Protein AF-L1JFL4-F1 (afdb_monomer_lite)

Secondary structure (DSSP, 8-state):
--SHHHHHHHHHHHHHHHHHH-HHHHHHHHHHHHHHHHHHHHHHHHTTT----TTTT--HHHHHHHHHHHHHIIIIIHHHHHHHHHHHS--TT--HHHHHHHHHHIIIIIHHHHHHHHHHHHHHHHHHHHHHHHTT-

Foldseek 3Di:
DPDVVVVVVVVVVVLVVCCVVPVLVSQLVVQLVVQLVVLCVVQVVVPPPPPDDPPVSDDVVSSVLSSVLSNCCRRPVVVVVVVVLCVVQPPVPDDPVSVVVSVVCCVVPVPCVSVVVVVVSVVVVVVVVVVVVVVVD

Structure (mmCIF, N/CA/C/O backbone):
data_AF-L1JFL4-F1
#
_entry.id   AF-L1JFL4-F1
#
loop_
_atom_site.group_PDB
_atom_site.id
_atom_site.type_symbol
_atom_site.label_atom_id
_atom_site.label_alt_id
_atom_site.label_comp_id
_atom_site.label_asym_id
_atom_site.label_entity_id
_atom_site.label_seq_id
_atom_site.pdbx_PDB_ins_code
_atom_site.Cartn_x
_atom_site.Cartn_y
_atom_site.Cartn_z
_atom_site.occupancy
_atom_site.B_iso_or_equiv
_atom_site.auth_seq_id
_atom_site.auth_comp_id
_atom_site.auth_asym_id
_atom_site.auth_atom_id
_atom_site.pdbx_PDB_model_num
ATOM 1 N N . MET A 1 1 ? -20.536 26.800 -15.187 1.00 47.38 1 MET A N 1
ATOM 2 C CA . MET A 1 1 ? -19.720 26.298 -14.054 1.00 47.38 1 MET A CA 1
ATOM 3 C C . MET A 1 1 ? -20.660 25.585 -13.082 1.00 47.38 1 MET A C 1
ATOM 5 O O . MET A 1 1 ? -21.515 26.259 -12.534 1.00 47.38 1 MET A O 1
ATOM 9 N N . GLY A 1 2 ? -20.617 24.249 -12.935 1.00 57.06 2 GLY A N 1
ATOM 10 C CA . GLY A 1 2 ? -21.581 23.557 -12.047 1.00 57.06 2 GLY A CA 1
ATOM 11 C C . GLY A 1 2 ? -21.560 22.019 -11.960 1.00 57.06 2 GLY A C 1
ATOM 12 O O . GLY A 1 2 ? -22.248 21.469 -11.106 1.00 57.06 2 GLY A O 1
ATOM 13 N N . SER A 1 3 ? -20.783 21.300 -12.778 1.00 58.62 3 SER A N 1
ATOM 14 C CA . SER A 1 3 ? -20.851 19.821 -12.828 1.00 58.62 3 SER A CA 1
ATOM 15 C C . SER A 1 3 ? -19.824 19.092 -11.945 1.00 58.62 3 SER A C 1
ATOM 17 O O . SER A 1 3 ? -20.073 17.971 -11.508 1.00 58.62 3 SER A O 1
ATOM 19 N N . ALA A 1 4 ? -18.690 19.726 -11.630 1.00 58.22 4 ALA A N 1
ATOM 20 C CA . ALA A 1 4 ? -17.593 19.114 -10.868 1.00 58.22 4 ALA A CA 1
ATOM 21 C C . ALA A 1 4 ? -17.955 18.638 -9.437 1.00 58.22 4 ALA A C 1
ATOM 23 O O . ALA A 1 4 ? -17.561 17.526 -9.080 1.00 58.22 4 ALA A O 1
ATOM 24 N N . PRO A 1 5 ? -18.742 19.381 -8.625 1.00 70.94 5 PRO A N 1
ATOM 25 C CA . PRO A 1 5 ? -19.030 18.952 -7.255 1.00 70.94 5 PRO A CA 1
ATOM 26 C C . PRO A 1 5 ? -19.950 17.723 -7.185 1.00 70.94 5 PRO A C 1
ATOM 28 O O . PRO A 1 5 ? -19.877 16.957 -6.228 1.00 70.94 5 PRO A O 1
ATOM 31 N N . ARG A 1 6 ? -20.793 17.504 -8.207 1.00 77.00 6 ARG A N 1
ATOM 32 C CA . ARG A 1 6 ? -21.738 16.373 -8.262 1.00 77.00 6 ARG A CA 1
ATOM 33 C C . ARG A 1 6 ? -21.076 15.070 -8.706 1.00 77.00 6 ARG A C 1
ATOM 35 O O . ARG A 1 6 ? -21.443 14.003 -8.227 1.00 77.00 6 ARG A O 1
ATOM 42 N N . LEU A 1 7 ? -20.092 15.156 -9.602 1.00 83.62 7 LEU A N 1
ATOM 43 C CA . LEU A 1 7 ? -19.320 13.990 -10.037 1.00 83.62 7 LEU A CA 1
ATOM 44 C C . LEU A 1 7 ? -18.428 13.474 -8.910 1.00 83.62 7 LEU A C 1
ATOM 46 O O . LEU A 1 7 ? -18.401 12.273 -8.657 1.00 83.62 7 LEU A O 1
ATOM 50 N N . PHE A 1 8 ? -17.760 14.380 -8.190 1.00 87.19 8 PHE A N 1
ATOM 51 C CA . PHE A 1 8 ? -16.950 14.006 -7.034 1.00 87.19 8 PHE A CA 1
ATOM 52 C C . PHE A 1 8 ? -17.796 13.350 -5.938 1.00 87.19 8 PHE A C 1
ATOM 54 O O . PHE A 1 8 ? -17.443 12.276 -5.459 1.00 87.19 8 PHE A O 1
ATOM 61 N N . SER A 1 9 ? -18.938 13.946 -5.575 1.00 87.25 9 SER A N 1
ATOM 62 C CA . SER A 1 9 ? -19.799 13.380 -4.531 1.00 87.25 9 SER A CA 1
ATOM 63 C C . SER A 1 9 ? -20.380 12.019 -4.923 1.00 87.25 9 SER A C 1
ATOM 65 O O . SER A 1 9 ? -20.432 11.111 -4.092 1.00 87.25 9 SER A O 1
ATOM 67 N N . SER A 1 10 ? -20.757 11.843 -6.193 1.00 89.69 10 SER A N 1
ATOM 68 C CA . SER A 1 10 ? -21.252 10.569 -6.720 1.00 89.69 10 SER A CA 1
ATOM 69 C C . SER A 1 10 ? -20.163 9.491 -6.740 1.00 89.69 10 SER A C 1
ATOM 71 O O . SER A 1 10 ? -20.382 8.397 -6.219 1.00 89.69 10 SER A O 1
ATOM 73 N N . ALA A 1 11 ? -18.968 9.809 -7.250 1.00 89.94 11 ALA A N 1
ATOM 74 C CA . ALA A 1 11 ? -17.835 8.885 -7.269 1.00 89.94 11 ALA A CA 1
ATOM 75 C C . ALA A 1 11 ? -17.395 8.492 -5.851 1.00 89.94 11 ALA A C 1
ATOM 77 O O . ALA A 1 11 ? -17.155 7.318 -5.575 1.00 89.94 11 ALA A O 1
ATOM 78 N N . TRP A 1 12 ? -17.357 9.456 -4.928 1.00 92.88 12 TRP A N 1
ATOM 79 C CA . TR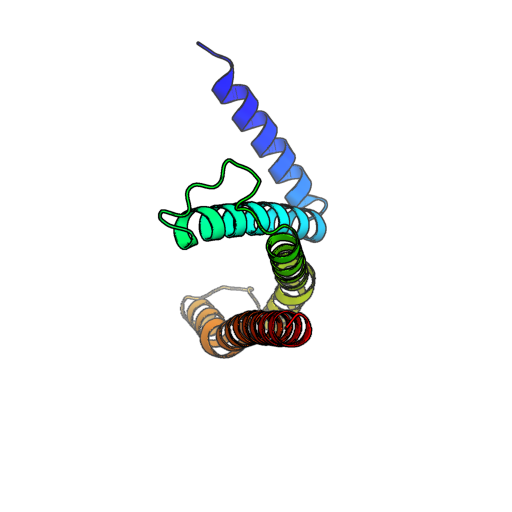P A 1 12 ? -17.037 9.215 -3.524 1.00 92.88 12 TRP A CA 1
ATOM 80 C C . TRP A 1 12 ? -18.061 8.307 -2.839 1.00 92.88 12 TRP A C 1
ATOM 82 O O . TRP A 1 12 ? -17.690 7.401 -2.089 1.00 92.88 12 TRP A O 1
ATOM 92 N N . SER A 1 13 ? -19.351 8.515 -3.114 1.00 92.31 13 SER A N 1
ATOM 93 C CA . SER A 1 13 ? -20.428 7.671 -2.593 1.00 92.31 13 SER A CA 1
ATOM 94 C C . SER A 1 13 ? -20.326 6.238 -3.127 1.00 92.31 13 SER A C 1
ATOM 96 O O . SER A 1 13 ? -20.372 5.288 -2.343 1.00 92.31 13 SER A O 1
ATOM 98 N N . ALA A 1 14 ? -20.093 6.075 -4.434 1.00 90.88 14 ALA A N 1
ATOM 99 C CA . ALA A 1 14 ? -19.899 4.770 -5.060 1.00 90.88 14 ALA A CA 1
ATOM 100 C C . ALA A 1 14 ? -18.667 4.039 -4.499 1.00 90.88 14 ALA A C 1
ATOM 102 O O . ALA A 1 14 ? -18.768 2.873 -4.118 1.00 90.88 14 ALA A O 1
ATOM 103 N N . TYR A 1 15 ? -17.532 4.735 -4.364 1.00 92.94 15 TYR A N 1
ATOM 104 C CA . TYR A 1 15 ? -16.320 4.196 -3.742 1.00 92.94 15 TYR A CA 1
ATOM 105 C C . TYR A 1 15 ? -16.565 3.767 -2.292 1.00 92.94 15 TYR A C 1
ATOM 107 O O . TYR A 1 15 ? -16.230 2.649 -1.910 1.00 92.94 15 TYR A O 1
ATOM 115 N N . SER A 1 16 ? -17.208 4.621 -1.493 1.00 92.44 16 SER A N 1
ATOM 116 C CA . SER A 1 16 ? -17.519 4.326 -0.090 1.00 92.44 16 SER A CA 1
ATOM 117 C C . SER A 1 16 ? -18.447 3.115 0.051 1.00 92.44 16 SER A C 1
ATOM 119 O O . SER A 1 16 ? -18.279 2.307 0.964 1.00 92.44 16 SER A O 1
ATOM 121 N N . SER A 1 17 ? -19.416 2.969 -0.857 1.00 93.88 17 SER A N 1
ATOM 122 C CA . SER A 1 17 ? -20.312 1.810 -0.915 1.00 93.88 17 SER A CA 1
ATOM 123 C C . SER A 1 17 ? -19.562 0.527 -1.296 1.00 93.88 17 SER A C 1
ATOM 125 O O . SER A 1 17 ? -19.718 -0.509 -0.640 1.00 93.88 17 SER A O 1
ATOM 127 N N . ALA A 1 18 ? -18.678 0.597 -2.295 1.00 91.38 18 ALA A N 1
ATOM 128 C CA . ALA A 1 18 ? -17.818 -0.516 -2.689 1.00 91.38 18 ALA A CA 1
ATOM 129 C C . ALA A 1 18 ? -16.894 -0.947 -1.538 1.00 91.38 18 ALA A C 1
ATOM 131 O O . ALA A 1 18 ? -16.831 -2.128 -1.214 1.00 91.38 18 ALA A O 1
ATOM 132 N N . LEU A 1 19 ? -16.273 0.009 -0.842 1.00 91.12 19 LEU A N 1
ATOM 133 C CA . LEU A 1 19 ? -15.376 -0.263 0.281 1.00 91.12 19 LEU A CA 1
ATOM 134 C C . LEU A 1 19 ? -16.093 -0.932 1.464 1.00 91.12 19 LEU A C 1
ATOM 136 O O . LEU A 1 19 ? -15.501 -1.763 2.146 1.00 91.12 19 LEU A O 1
ATOM 140 N N . ARG A 1 20 ? -17.367 -0.602 1.710 1.00 90.62 20 ARG A N 1
ATOM 141 C CA . ARG A 1 20 ? -18.175 -1.245 2.762 1.00 90.62 20 ARG A CA 1
ATOM 142 C C . ARG A 1 20 ? -18.641 -2.646 2.376 1.00 90.62 20 ARG A C 1
ATOM 144 O O . ARG A 1 20 ? -18.653 -3.528 3.226 1.00 90.62 20 ARG A O 1
ATOM 151 N N . SER A 1 21 ? -19.049 -2.838 1.122 1.00 93.12 21 SER A N 1
ATOM 152 C CA . SER A 1 21 ? -19.599 -4.112 0.638 1.00 93.12 21 SER A CA 1
ATOM 153 C C . SER A 1 21 ? -18.517 -5.144 0.309 1.00 93.12 21 SER A C 1
ATOM 155 O O . SER A 1 21 ? -18.682 -6.322 0.610 1.00 93.12 21 SER A O 1
ATOM 157 N N . HIS A 1 22 ? -17.397 -4.708 -0.271 1.00 89.38 22 HIS A N 1
ATOM 158 C CA . HIS A 1 22 ? -16.310 -5.564 -0.750 1.00 89.38 22 HIS A CA 1
ATOM 159 C C . HIS A 1 22 ? -14.935 -4.992 -0.359 1.00 89.38 22 HIS A C 1
ATOM 161 O O . HIS A 1 22 ? -14.107 -4.715 -1.231 1.00 89.38 22 HIS A O 1
ATOM 167 N N . PRO A 1 23 ? -14.643 -4.839 0.946 1.00 85.88 23 PRO A N 1
ATOM 168 C CA . PRO A 1 23 ? -13.450 -4.138 1.424 1.00 85.88 23 PRO A CA 1
ATOM 169 C C . PRO A 1 23 ? -12.145 -4.708 0.862 1.00 85.88 23 PRO A C 1
ATOM 171 O O . PRO A 1 23 ? -11.246 -3.954 0.507 1.00 85.88 23 PRO A O 1
ATOM 174 N N . LEU A 1 24 ? -12.032 -6.034 0.748 1.00 85.81 24 LEU A N 1
ATOM 175 C CA . LEU A 1 24 ? -10.820 -6.678 0.239 1.00 85.81 24 LEU A CA 1
ATOM 176 C C . LEU A 1 24 ? -10.608 -6.382 -1.252 1.00 85.81 24 LEU A C 1
ATOM 178 O O . LEU A 1 24 ? -9.550 -5.892 -1.637 1.00 85.81 24 LEU A O 1
ATOM 182 N N . THR A 1 25 ? -11.629 -6.604 -2.081 1.00 88.25 25 THR A N 1
ATOM 183 C CA . THR A 1 25 ? -11.559 -6.348 -3.525 1.00 88.25 25 THR A CA 1
ATOM 184 C C . THR A 1 25 ? -11.326 -4.870 -3.817 1.00 88.25 25 THR A C 1
ATOM 186 O O . THR A 1 25 ? -10.466 -4.533 -4.628 1.00 88.25 25 THR A O 1
ATOM 189 N N . THR A 1 26 ? -12.038 -3.974 -3.126 1.00 90.81 26 THR A N 1
ATOM 190 C CA . THR A 1 26 ? -11.866 -2.528 -3.297 1.00 90.81 26 THR A CA 1
ATOM 191 C C . THR A 1 26 ? -10.455 -2.087 -2.920 1.00 90.81 26 THR A C 1
ATOM 193 O O . THR A 1 26 ? -9.860 -1.308 -3.664 1.00 90.81 26 THR A O 1
ATOM 196 N N . ASN A 1 27 ? -9.876 -2.615 -1.836 1.00 89.50 27 ASN A N 1
ATOM 197 C CA . ASN A 1 27 ? -8.497 -2.303 -1.454 1.00 89.50 27 ASN A CA 1
ATOM 198 C C . ASN A 1 27 ? -7.471 -2.831 -2.465 1.00 89.50 27 ASN A C 1
ATOM 200 O O . ASN A 1 27 ? -6.558 -2.092 -2.822 1.00 89.50 27 ASN A O 1
ATOM 204 N N . ILE A 1 28 ? -7.641 -4.055 -2.979 1.00 90.56 28 ILE A N 1
ATOM 205 C CA . ILE A 1 28 ? -6.748 -4.628 -4.002 1.00 90.56 28 ILE A CA 1
ATOM 206 C C . ILE A 1 28 ? -6.761 -3.775 -5.271 1.00 90.56 28 ILE A C 1
ATOM 208 O O . ILE A 1 28 ? -5.703 -3.398 -5.772 1.00 90.56 28 ILE A O 1
ATOM 212 N N . VAL A 1 29 ? -7.952 -3.445 -5.779 1.00 91.31 29 VAL A N 1
ATOM 213 C CA . VAL A 1 29 ? -8.101 -2.634 -6.997 1.00 91.31 29 VAL A CA 1
ATOM 214 C C . VAL A 1 29 ? -7.514 -1.241 -6.784 1.00 91.31 29 VAL A C 1
ATOM 216 O O . VAL A 1 29 ? -6.723 -0.775 -7.601 1.00 91.31 29 VAL A O 1
ATOM 219 N N . THR A 1 30 ? -7.841 -0.599 -5.661 1.00 91.75 30 THR A N 1
ATOM 220 C CA . THR A 1 30 ? -7.328 0.737 -5.323 1.00 91.75 30 THR A CA 1
ATOM 221 C C . THR A 1 30 ? -5.806 0.730 -5.223 1.00 91.75 30 THR A C 1
ATOM 223 O O . THR A 1 30 ? -5.144 1.566 -5.835 1.00 91.75 30 THR A O 1
ATOM 226 N N . SER A 1 31 ? -5.238 -0.247 -4.511 1.00 90.69 31 SER A N 1
ATOM 227 C CA . SER A 1 31 ? -3.792 -0.404 -4.393 1.00 90.69 31 SER A CA 1
ATOM 228 C C . SER A 1 31 ? -3.142 -0.647 -5.748 1.00 90.69 31 SER A C 1
ATOM 230 O O . SER A 1 31 ? -2.112 -0.047 -6.020 1.00 90.69 31 SER A O 1
ATOM 232 N N . GLY A 1 32 ? -3.728 -1.485 -6.606 1.00 91.19 32 GLY A N 1
ATOM 233 C CA . GLY A 1 32 ? -3.197 -1.743 -7.941 1.00 91.19 32 GLY A CA 1
ATOM 234 C C . GLY A 1 32 ? -3.147 -0.479 -8.798 1.00 91.19 32 GLY A C 1
ATOM 235 O O . GLY A 1 32 ? -2.108 -0.174 -9.381 1.00 91.19 32 GLY A O 1
ATOM 236 N N . CYS A 1 33 ? -4.228 0.306 -8.804 1.00 93.25 33 CYS A N 1
ATOM 237 C CA . CYS A 1 33 ? -4.279 1.598 -9.492 1.00 93.25 33 CYS A CA 1
ATOM 238 C C . CYS A 1 33 ? -3.213 2.569 -8.970 1.00 93.25 33 CYS A C 1
ATOM 240 O O . CYS A 1 33 ? -2.498 3.180 -9.765 1.00 93.25 33 CYS A O 1
ATOM 242 N N . ILE A 1 34 ? -3.077 2.684 -7.642 1.00 92.81 34 ILE A N 1
ATOM 243 C CA . ILE A 1 34 ? -2.055 3.531 -7.014 1.00 92.81 34 ILE A CA 1
ATOM 244 C C . ILE A 1 34 ? -0.663 3.058 -7.421 1.00 92.81 34 ILE A C 1
ATOM 246 O O . ILE A 1 34 ? 0.140 3.869 -7.861 1.00 92.81 34 ILE A O 1
ATOM 250 N N . THR A 1 35 ? -0.374 1.759 -7.339 1.00 91.75 35 THR A N 1
ATOM 251 C CA . THR A 1 35 ? 0.948 1.227 -7.671 1.00 91.75 35 THR A CA 1
ATOM 252 C C . THR A 1 35 ? 1.314 1.450 -9.136 1.00 91.75 35 THR A C 1
ATOM 254 O O . THR A 1 35 ? 2.443 1.842 -9.417 1.00 91.75 35 THR A O 1
ATOM 257 N N . VAL A 1 36 ? 0.373 1.271 -10.067 1.00 92.12 36 VAL A N 1
ATOM 258 C CA . VAL A 1 36 ? 0.595 1.559 -11.494 1.00 92.12 36 VAL A CA 1
ATOM 259 C C . VAL A 1 36 ? 0.888 3.041 -11.714 1.00 92.12 36 VAL A C 1
ATOM 261 O O . VAL A 1 36 ? 1.844 3.381 -12.414 1.00 92.12 36 VAL A O 1
ATOM 264 N N . ALA A 1 37 ? 0.111 3.932 -11.093 1.00 93.25 37 ALA A N 1
ATOM 265 C CA . ALA A 1 37 ? 0.340 5.370 -11.183 1.00 93.25 37 ALA A CA 1
ATOM 266 C C . ALA A 1 37 ? 1.699 5.766 -10.580 1.00 93.25 37 ALA A C 1
ATOM 268 O O . ALA A 1 37 ? 2.471 6.483 -11.214 1.00 93.25 37 ALA A O 1
ATOM 269 N N . SER A 1 38 ? 2.025 5.253 -9.390 1.00 91.00 38 SER A N 1
ATOM 270 C CA . SER A 1 38 ? 3.298 5.498 -8.711 1.00 91.00 38 SER A CA 1
ATOM 271 C C . SER A 1 38 ? 4.490 5.002 -9.520 1.00 91.00 38 SER A C 1
ATOM 273 O O . SER A 1 38 ? 5.471 5.727 -9.645 1.00 91.00 38 SER A O 1
ATOM 275 N N . ASP A 1 39 ? 4.420 3.800 -10.095 1.00 91.06 39 ASP A N 1
ATOM 276 C CA . ASP A 1 39 ? 5.508 3.266 -10.915 1.00 91.06 39 ASP A CA 1
ATOM 277 C C . ASP A 1 39 ? 5.652 4.039 -12.232 1.00 91.06 39 ASP A C 1
ATOM 279 O 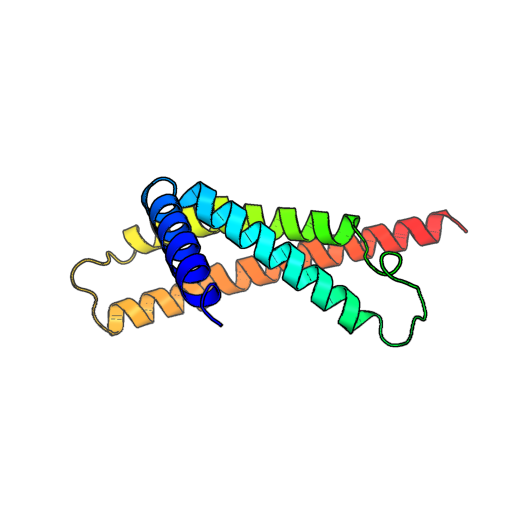O . ASP A 1 39 ? 6.772 4.331 -12.636 1.00 91.06 39 ASP A O 1
ATOM 283 N N . THR A 1 40 ? 4.549 4.470 -12.852 1.00 89.12 40 THR A N 1
ATOM 284 C CA . THR A 1 40 ? 4.593 5.343 -14.039 1.00 89.12 40 THR A CA 1
ATOM 285 C C . THR A 1 40 ? 5.334 6.646 -13.729 1.00 89.12 40 THR A C 1
ATOM 287 O O . THR A 1 40 ? 6.231 7.032 -14.474 1.00 89.12 40 THR A O 1
ATOM 290 N N . ILE A 1 41 ? 5.016 7.286 -12.598 1.00 90.00 41 ILE A N 1
ATOM 291 C CA . ILE A 1 41 ? 5.701 8.504 -12.133 1.00 90.00 41 ILE A CA 1
ATOM 292 C C . ILE A 1 41 ? 7.169 8.215 -11.788 1.00 90.00 41 ILE A C 1
ATOM 294 O O . ILE A 1 41 ? 8.061 8.993 -12.112 1.00 90.00 41 ILE A O 1
ATOM 298 N N . ALA A 1 42 ? 7.461 7.087 -11.144 1.00 88.75 42 ALA A N 1
ATOM 299 C CA . ALA A 1 42 ? 8.837 6.723 -10.827 1.00 88.75 42 ALA A CA 1
ATOM 300 C C . ALA A 1 42 ? 9.666 6.530 -12.104 1.00 88.75 42 ALA A C 1
ATOM 302 O O . ALA A 1 42 ? 10.811 6.972 -12.170 1.00 88.75 42 ALA A O 1
ATOM 303 N N . GLN A 1 43 ? 9.090 5.902 -13.129 1.00 87.38 43 GLN A N 1
ATOM 304 C CA . GLN A 1 43 ? 9.745 5.692 -14.415 1.00 87.38 43 GLN A CA 1
ATOM 305 C C . GLN A 1 43 ? 9.943 6.991 -15.203 1.00 87.38 43 GLN A C 1
ATOM 307 O O . GLN A 1 43 ? 10.987 7.137 -15.836 1.00 87.38 43 GLN A O 1
ATOM 312 N N . THR A 1 44 ? 9.002 7.942 -15.139 1.00 85.06 44 THR A N 1
ATOM 313 C CA . THR A 1 44 ? 9.162 9.257 -15.785 1.00 85.06 44 THR A CA 1
ATOM 314 C C . THR A 1 44 ? 10.274 10.073 -15.133 1.00 85.06 44 THR A C 1
ATOM 316 O O . THR A 1 44 ? 11.079 10.670 -15.838 1.00 85.06 44 THR A O 1
ATOM 319 N N . VAL A 1 45 ? 10.356 10.071 -13.799 1.00 84.69 45 VAL A N 1
ATOM 320 C CA . VAL A 1 45 ? 11.384 10.814 -13.051 1.00 84.69 45 VAL A CA 1
ATOM 321 C C . VAL A 1 45 ? 12.764 10.159 -13.169 1.00 84.69 45 VAL A C 1
ATOM 323 O O . VAL A 1 45 ? 13.765 10.856 -13.294 1.00 84.69 45 VAL A O 1
ATOM 326 N N . SER A 1 46 ? 12.844 8.824 -13.149 1.00 79.00 46 SER A N 1
ATOM 327 C CA . SER A 1 46 ? 14.137 8.112 -13.133 1.00 79.00 46 SER A CA 1
ATOM 328 C C . SER A 1 46 ? 14.885 8.140 -14.469 1.00 79.00 46 SER A C 1
ATOM 330 O O . SER A 1 46 ? 16.070 7.827 -14.494 1.00 79.00 46 SER A O 1
ATOM 332 N N . LYS A 1 47 ? 14.215 8.475 -15.579 1.00 68.88 47 LYS A N 1
ATOM 333 C CA . LYS A 1 47 ? 14.800 8.477 -16.931 1.00 68.88 47 LYS A CA 1
ATOM 334 C C . LYS A 1 47 ? 15.129 9.880 -17.452 1.00 68.88 47 LYS A C 1
ATOM 336 O O . LYS A 1 47 ? 15.028 10.119 -18.652 1.00 68.88 47 LYS A O 1
ATOM 341 N N . GLY A 1 48 ? 15.495 10.799 -16.554 1.00 55.81 48 GLY A N 1
ATOM 342 C CA . GLY A 1 48 ? 15.912 12.160 -16.911 1.00 55.81 48 GLY A CA 1
ATOM 343 C C . GLY A 1 48 ? 16.788 12.208 -18.175 1.00 55.81 48 GLY A C 1
ATOM 344 O O . GLY A 1 48 ? 17.693 11.393 -18.335 1.00 55.81 48 GLY A O 1
ATOM 345 N N . ASP A 1 49 ? 16.457 13.138 -19.073 1.00 53.34 49 ASP A N 1
ATOM 346 C CA . ASP A 1 49 ? 17.105 13.448 -20.361 1.00 53.34 49 ASP A CA 1
ATOM 347 C C . ASP A 1 49 ? 17.187 12.354 -21.451 1.00 53.34 49 ASP A C 1
ATOM 349 O O . ASP A 1 49 ? 17.624 12.649 -22.566 1.00 53.34 49 ASP A O 1
ATOM 353 N N . GLU A 1 50 ? 16.685 11.128 -21.246 1.00 58.91 50 GLU A N 1
ATOM 354 C CA . GLU A 1 50 ? 16.487 10.204 -22.373 1.00 58.91 50 GLU A CA 1
ATOM 355 C C . GLU A 1 50 ? 15.298 10.672 -23.233 1.00 58.91 50 GLU A C 1
ATOM 357 O O . GLU A 1 50 ? 14.140 10.376 -22.940 1.00 58.91 50 GLU A O 1
ATOM 362 N N . CYS A 1 51 ? 15.583 11.391 -24.324 1.00 55.12 51 CYS A N 1
ATOM 363 C CA . CYS A 1 51 ? 14.625 11.840 -25.342 1.00 55.12 51 CYS A CA 1
ATOM 364 C C . CYS A 1 51 ? 13.941 10.668 -26.079 1.00 55.12 51 CYS A C 1
ATOM 366 O O . CYS A 1 51 ? 14.150 10.457 -27.274 1.00 55.12 51 CYS A O 1
ATOM 368 N N . ARG A 1 52 ? 13.108 9.883 -25.389 1.00 60.47 52 ARG A N 1
ATOM 369 C CA . ARG A 1 52 ? 12.200 8.912 -26.007 1.00 60.47 52 ARG A CA 1
ATOM 370 C C . ARG A 1 52 ? 10.760 9.416 -25.880 1.00 60.47 52 ARG A C 1
ATOM 372 O O . ARG A 1 52 ? 10.346 9.778 -24.781 1.00 60.47 52 ARG A O 1
ATOM 379 N N . PRO A 1 53 ? 9.968 9.440 -26.965 1.00 61.03 53 PRO A N 1
ATOM 380 C CA . PRO A 1 53 ? 8.569 9.843 -26.886 1.00 61.03 53 PRO A CA 1
ATOM 381 C C . PRO A 1 53 ? 7.758 8.848 -26.044 1.00 61.03 53 PRO A C 1
ATOM 383 O O . PRO A 1 53 ? 8.011 7.640 -26.061 1.00 61.03 53 PRO A O 1
ATOM 386 N N . PHE A 1 54 ? 6.762 9.350 -25.309 1.00 58.12 54 PHE A N 1
ATOM 387 C CA . PHE A 1 54 ? 5.769 8.503 -24.641 1.00 58.12 54 PHE A CA 1
ATOM 388 C C . PHE A 1 54 ? 5.080 7.593 -25.676 1.00 58.12 54 PHE A C 1
ATOM 390 O O . PHE A 1 54 ? 4.752 8.079 -26.759 1.00 58.12 54 PHE A O 1
ATOM 397 N N . PRO A 1 55 ? 4.841 6.298 -25.388 1.00 62.50 55 PRO A N 1
ATOM 398 C CA . PRO A 1 55 ? 5.057 5.584 -24.125 1.00 62.50 55 PRO A CA 1
ATOM 399 C C . PRO A 1 55 ? 6.389 4.821 -24.064 1.00 62.50 55 PRO A C 1
ATOM 401 O O . PRO A 1 55 ? 6.583 3.992 -23.182 1.00 62.50 55 PRO A O 1
ATOM 404 N N . HIS A 1 56 ? 7.318 5.069 -24.988 1.00 64.38 56 HIS A N 1
ATOM 405 C CA . HIS A 1 56 ? 8.479 4.207 -25.219 1.00 64.38 56 HIS A CA 1
ATOM 406 C C . HIS A 1 56 ? 9.495 4.182 -24.060 1.00 64.38 56 HIS A C 1
ATOM 408 O O . HIS A 1 56 ? 10.377 3.321 -24.031 1.00 64.38 56 HIS A O 1
ATOM 414 N N . TYR A 1 57 ? 9.375 5.112 -23.106 1.00 70.25 57 TYR A N 1
ATOM 415 C CA . TYR A 1 57 ? 10.158 5.145 -21.871 1.00 70.25 57 TYR A CA 1
ATOM 416 C C . TYR A 1 57 ? 9.537 4.342 -20.714 1.00 70.25 57 TYR A C 1
ATOM 418 O O . TYR A 1 57 ? 10.264 4.035 -19.766 1.00 70.25 57 TYR A O 1
ATOM 426 N N . ILE A 1 58 ? 8.254 3.966 -20.796 1.00 82.06 58 ILE A N 1
ATOM 427 C CA . ILE A 1 58 ? 7.575 3.118 -19.808 1.00 82.06 58 ILE A CA 1
ATOM 428 C C . ILE A 1 58 ? 7.886 1.649 -20.104 1.00 82.06 58 ILE A C 1
ATOM 430 O O . ILE A 1 58 ? 7.627 1.144 -21.193 1.00 82.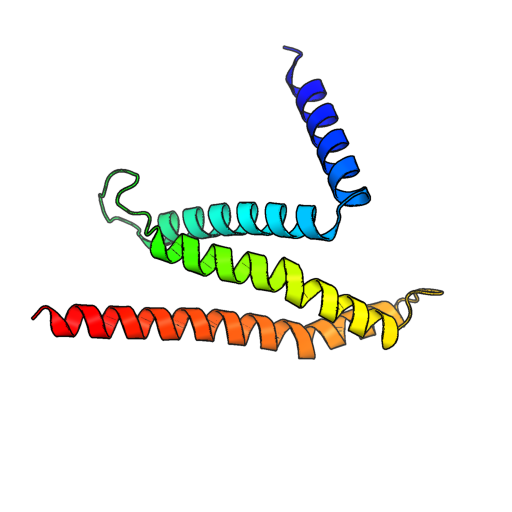06 58 ILE A O 1
ATOM 434 N N . ASP A 1 59 ? 8.430 0.953 -19.114 1.00 86.69 59 ASP A N 1
ATOM 435 C CA . ASP A 1 59 ? 8.641 -0.487 -19.088 1.00 86.69 59 ASP A CA 1
ATOM 436 C C . ASP A 1 59 ? 7.379 -1.180 -18.527 1.00 86.69 59 ASP A C 1
ATOM 438 O O . ASP A 1 59 ? 7.171 -1.206 -17.307 1.00 86.69 59 ASP A O 1
ATOM 442 N N . PRO A 1 60 ? 6.532 -1.787 -19.382 1.00 86.38 60 PRO A N 1
ATOM 443 C CA . PRO A 1 60 ? 5.312 -2.452 -18.934 1.00 86.38 60 PRO A CA 1
ATOM 444 C C . PRO A 1 60 ? 5.598 -3.697 -18.090 1.00 86.38 60 PRO A C 1
ATOM 446 O O . PRO A 1 60 ? 4.796 -4.046 -17.223 1.00 86.38 60 PRO A O 1
ATOM 449 N N . LYS A 1 61 ? 6.751 -4.359 -18.277 1.00 87.56 61 LYS A N 1
ATOM 450 C CA . LYS A 1 61 ? 7.144 -5.483 -17.417 1.00 87.56 61 LYS A CA 1
ATOM 451 C C . LYS A 1 61 ? 7.448 -4.982 -16.008 1.00 87.56 61 LYS A C 1
ATOM 453 O O . LYS A 1 61 ? 7.251 -5.721 -15.049 1.00 87.56 61 LYS A O 1
ATOM 458 N N . ARG A 1 62 ? 7.952 -3.749 -15.856 1.00 85.56 62 ARG A N 1
ATOM 459 C CA .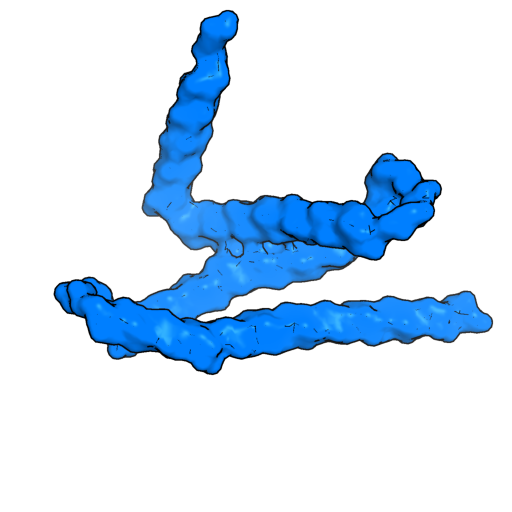 ARG A 1 62 ? 8.186 -3.112 -14.543 1.00 85.56 62 ARG A CA 1
ATOM 460 C C . ARG A 1 62 ? 6.887 -2.839 -13.839 1.00 85.56 62 ARG A C 1
ATOM 462 O O . ARG A 1 62 ? 6.690 -3.301 -12.717 1.00 85.56 62 ARG A O 1
ATOM 469 N N . THR A 1 63 ? 5.984 -2.201 -14.556 1.00 91.19 63 THR A N 1
ATOM 470 C CA . THR A 1 63 ? 4.666 -1.879 -14.040 1.00 91.19 63 THR A CA 1
ATOM 471 C C . THR A 1 63 ? 3.887 -3.135 -13.662 1.00 91.19 63 THR A C 1
ATOM 473 O O . THR A 1 63 ? 3.257 -3.148 -12.611 1.00 91.19 63 THR A O 1
ATOM 476 N N . LEU A 1 64 ? 3.997 -4.226 -14.428 1.00 90.81 64 LEU A N 1
ATOM 477 C CA . LEU A 1 64 ? 3.350 -5.495 -14.087 1.00 90.81 64 LEU A CA 1
ATOM 478 C C . LEU A 1 64 ? 3.923 -6.134 -12.812 1.00 90.81 64 LEU A C 1
ATOM 480 O O . LEU A 1 64 ? 3.155 -6.586 -11.965 1.00 90.81 64 LEU A O 1
ATOM 484 N N . THR A 1 65 ? 5.250 -6.152 -12.641 1.00 90.12 65 THR A N 1
ATOM 485 C CA . THR A 1 65 ? 5.876 -6.653 -11.403 1.00 90.12 65 THR A CA 1
ATOM 486 C C . THR A 1 65 ? 5.440 -5.827 -10.196 1.00 90.12 65 THR A C 1
ATOM 488 O O . THR A 1 65 ? 5.061 -6.393 -9.172 1.00 90.12 65 THR A O 1
ATOM 491 N N . MET A 1 66 ? 5.444 -4.498 -10.324 1.00 90.69 66 MET A N 1
ATOM 492 C CA . MET A 1 66 ? 5.021 -3.603 -9.248 1.00 90.69 66 MET A CA 1
ATOM 493 C C . MET A 1 66 ? 3.531 -3.765 -8.942 1.00 90.69 66 MET A C 1
ATOM 495 O O . MET A 1 66 ? 3.160 -3.856 -7.777 1.00 90.69 66 MET A O 1
ATOM 499 N N . LEU A 1 67 ? 2.677 -3.897 -9.959 1.00 92.19 67 LEU A N 1
ATOM 500 C CA . LEU A 1 67 ? 1.255 -4.192 -9.790 1.00 92.19 67 LEU A CA 1
ATOM 501 C C . LEU A 1 67 ? 1.038 -5.514 -9.039 1.00 92.19 67 LEU A C 1
ATOM 503 O O . LEU A 1 67 ? 0.247 -5.561 -8.096 1.00 92.19 67 LEU A O 1
ATOM 507 N N . GLY A 1 68 ? 1.757 -6.575 -9.416 1.00 89.81 68 GLY A N 1
ATOM 508 C CA . GLY A 1 68 ? 1.721 -7.861 -8.715 1.00 89.81 68 GLY A CA 1
ATOM 509 C C . GLY A 1 68 ? 2.148 -7.729 -7.251 1.00 89.81 68 GLY A C 1
ATOM 510 O O . GLY A 1 68 ? 1.459 -8.217 -6.359 1.00 89.81 68 GLY A O 1
ATOM 511 N N . TRP A 1 69 ? 3.228 -6.989 -6.988 1.00 89.56 69 TRP A N 1
ATOM 512 C CA . TRP A 1 69 ? 3.681 -6.686 -5.632 1.00 89.56 69 TRP A CA 1
ATOM 513 C C . TRP A 1 69 ? 2.621 -5.923 -4.820 1.00 89.56 69 TRP A C 1
ATOM 515 O O . TRP A 1 69 ? 2.230 -6.363 -3.740 1.00 89.56 69 TRP A O 1
ATOM 525 N N . GLY A 1 70 ? 2.098 -4.813 -5.350 1.00 86.56 70 GLY A N 1
ATOM 526 C CA . GLY A 1 70 ? 1.112 -3.969 -4.668 1.00 86.56 70 GLY A CA 1
ATOM 527 C C . GLY A 1 70 ? -0.206 -4.693 -4.382 1.00 86.56 70 GLY A C 1
ATOM 528 O O . GLY A 1 70 ? -0.779 -4.553 -3.299 1.00 86.56 70 GLY A O 1
ATOM 529 N N . THR A 1 71 ? -0.670 -5.529 -5.312 1.00 86.88 71 THR A N 1
ATOM 530 C CA . THR A 1 71 ? -1.893 -6.329 -5.130 1.00 86.88 71 THR A CA 1
ATOM 531 C C . THR A 1 71 ? -1.694 -7.491 -4.157 1.00 86.88 71 THR A C 1
ATOM 533 O O . THR A 1 71 ? -2.562 -7.722 -3.316 1.00 86.88 71 THR A O 1
ATOM 536 N N . ALA A 1 72 ? -0.548 -8.178 -4.187 1.00 87.38 72 ALA A N 1
ATOM 537 C CA . ALA A 1 72 ? -0.238 -9.247 -3.235 1.00 87.38 72 ALA A CA 1
ATOM 538 C C . ALA A 1 72 ? -0.094 -8.716 -1.799 1.00 87.38 72 ALA A C 1
ATOM 540 O O . ALA A 1 72 ? -0.653 -9.289 -0.856 1.00 87.38 72 ALA A O 1
ATOM 541 N N . VAL A 1 73 ? 0.605 -7.588 -1.634 1.00 86.75 73 VAL A N 1
ATOM 542 C CA . VAL A 1 73 ? 0.781 -6.929 -0.335 1.00 86.75 73 VAL A CA 1
ATOM 543 C C . VAL A 1 73 ? -0.552 -6.411 0.202 1.00 86.75 73 VAL A C 1
ATOM 545 O O . VAL A 1 73 ? -0.880 -6.699 1.351 1.00 86.75 73 VAL A O 1
ATOM 548 N N . SER A 1 74 ? -1.338 -5.679 -0.594 1.00 82.38 74 SER A N 1
ATOM 549 C CA . SER A 1 74 ? -2.604 -5.093 -0.119 1.00 82.38 74 SER A CA 1
ATOM 550 C C . SER A 1 74 ? -3.717 -6.124 0.076 1.00 82.38 74 SER A C 1
ATOM 552 O O . SER A 1 74 ? -4.492 -6.013 1.024 1.00 82.38 74 SER A O 1
ATOM 554 N N . GLY A 1 75 ? -3.788 -7.143 -0.782 1.00 78.31 75 GLY A N 1
ATOM 555 C CA . GLY A 1 75 ? -4.815 -8.177 -0.721 1.00 78.31 75 GLY A CA 1
ATOM 556 C C . GLY A 1 75 ? -4.566 -9.202 0.372 1.00 78.31 75 GLY A C 1
ATOM 557 O O . GLY A 1 75 ? -5.368 -9.338 1.294 1.00 78.31 75 GLY A O 1
ATOM 558 N N . PHE A 1 76 ? -3.458 -9.937 0.275 1.00 77.19 76 PHE A N 1
ATOM 559 C CA . PHE A 1 76 ? -3.170 -11.032 1.199 1.00 77.19 76 PHE A CA 1
ATOM 560 C C . PHE A 1 76 ? -2.384 -10.543 2.418 1.00 77.19 76 PHE A C 1
ATOM 562 O O . PHE A 1 76 ? -2.783 -10.788 3.557 1.00 77.19 76 PHE A O 1
ATOM 569 N N . GLY A 1 77 ? -1.297 -9.799 2.188 1.00 82.94 77 GLY A N 1
ATOM 570 C CA . GLY A 1 77 ? -0.377 -9.375 3.245 1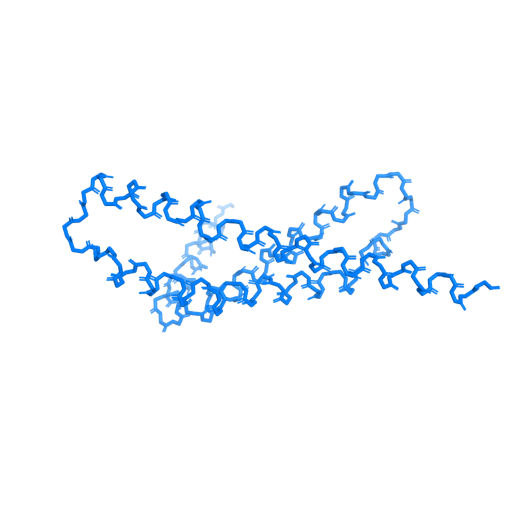.00 82.94 77 GLY A CA 1
ATOM 571 C C . GLY A 1 77 ? -1.057 -8.543 4.334 1.00 82.94 77 GLY A C 1
ATOM 572 O O . GLY A 1 77 ? -1.085 -8.941 5.499 1.00 82.94 77 GLY A O 1
ATOM 573 N N . MET A 1 78 ? -1.656 -7.411 3.959 1.00 85.00 78 MET A N 1
ATOM 574 C CA . MET A 1 78 ? -2.282 -6.489 4.910 1.00 85.00 78 MET A CA 1
ATOM 575 C C . MET A 1 78 ? -3.483 -7.114 5.621 1.00 85.00 78 MET A C 1
ATOM 577 O O . MET A 1 78 ? -3.619 -6.955 6.832 1.00 85.00 78 MET A O 1
ATOM 581 N N . PHE A 1 79 ? -4.335 -7.858 4.910 1.00 84.62 79 PHE A N 1
ATOM 582 C CA . PHE A 1 79 ? -5.510 -8.489 5.513 1.00 84.62 79 PHE A CA 1
ATOM 583 C C . PHE A 1 79 ? -5.132 -9.455 6.641 1.00 84.62 79 PHE A C 1
ATOM 585 O O . PHE A 1 79 ? -5.680 -9.383 7.745 1.00 84.62 79 PHE A O 1
ATOM 592 N N . HIS A 1 80 ? -4.173 -10.346 6.382 1.00 87.25 80 HIS A N 1
ATOM 593 C CA . HIS A 1 80 ? -3.717 -11.306 7.381 1.00 87.25 80 HIS A CA 1
ATOM 594 C C . HIS A 1 80 ? -2.929 -10.632 8.506 1.00 87.25 80 HIS A C 1
ATOM 596 O O . HIS A 1 80 ? -3.128 -10.978 9.672 1.00 87.25 80 HIS A O 1
ATOM 602 N N . TRP A 1 81 ? -2.105 -9.633 8.184 1.00 90.88 81 TRP A N 1
ATOM 603 C CA . TRP A 1 81 ? -1.341 -8.888 9.178 1.00 90.88 81 TRP A CA 1
ATOM 604 C C . TRP A 1 81 ? -2.237 -8.125 10.158 1.00 90.88 81 TRP A C 1
ATOM 606 O O . TRP A 1 81 ? -2.067 -8.240 11.370 1.00 90.88 81 TRP A O 1
ATOM 616 N N . PHE A 1 82 ? -3.243 -7.398 9.665 1.00 88.00 82 PHE A N 1
ATOM 617 C CA . PHE A 1 82 ? -4.157 -6.670 10.544 1.00 88.00 82 PHE A CA 1
ATOM 618 C C . PHE A 1 82 ? -5.032 -7.608 11.373 1.00 88.00 82 PHE A C 1
ATOM 620 O O . PHE A 1 82 ? -5.259 -7.332 12.547 1.00 88.00 82 PHE A O 1
ATOM 627 N N . LYS A 1 83 ? -5.449 -8.761 10.831 1.00 89.25 83 LYS A N 1
ATOM 628 C CA . LYS A 1 83 ? -6.106 -9.804 11.637 1.00 89.25 83 LYS A CA 1
ATOM 629 C C . LYS A 1 83 ? -5.202 -10.342 12.744 1.00 89.25 83 LYS A C 1
ATOM 631 O O . LYS A 1 83 ? -5.681 -10.589 13.848 1.00 89.25 83 LYS A O 1
ATOM 636 N N . PHE A 1 84 ? -3.919 -10.546 12.459 1.00 91.50 84 PHE A N 1
ATOM 637 C CA . PHE A 1 84 ? -2.945 -10.965 13.462 1.00 91.50 84 PHE A CA 1
ATOM 638 C C . PHE A 1 84 ? -2.777 -9.901 14.554 1.00 91.50 84 PHE A C 1
ATOM 640 O O . PHE A 1 84 ? -2.895 -10.217 15.736 1.00 91.50 84 PHE A O 1
ATOM 647 N N . LEU A 1 85 ? -2.597 -8.636 14.168 1.00 91.38 85 LEU A N 1
ATOM 648 C CA . LEU A 1 85 ? -2.505 -7.524 15.112 1.00 91.38 85 LEU A CA 1
ATOM 649 C C . LEU A 1 85 ? -3.751 -7.370 15.974 1.00 91.38 85 LEU A C 1
ATOM 651 O O . LEU A 1 85 ? -3.631 -7.051 17.152 1.00 91.38 85 LEU A O 1
ATOM 655 N N . GLU A 1 86 ? -4.931 -7.604 15.407 1.00 90.44 86 GLU A N 1
ATOM 656 C CA . GLU A 1 86 ? -6.184 -7.512 16.148 1.00 90.44 86 GLU A CA 1
ATOM 657 C C . GLU A 1 86 ? -6.316 -8.613 17.203 1.00 90.44 86 GLU A C 1
ATOM 659 O O . GLU A 1 86 ? -6.850 -8.373 18.281 1.00 90.44 86 GLU A O 1
ATOM 664 N N . ARG A 1 87 ? -5.764 -9.803 16.937 1.00 92.06 87 ARG A N 1
ATOM 665 C CA . ARG A 1 87 ? -5.673 -10.879 17.935 1.00 92.06 87 ARG A CA 1
ATOM 666 C C . ARG A 1 87 ? -4.645 -10.577 19.022 1.00 92.06 87 ARG A C 1
ATOM 668 O O . ARG A 1 87 ? -4.857 -10.951 20.168 1.00 92.06 87 ARG A O 1
ATOM 675 N N . LEU A 1 88 ? -3.535 -9.933 18.661 1.00 92.12 88 LEU A N 1
ATOM 676 C CA . LEU A 1 88 ? -2.448 -9.625 19.591 1.00 92.12 88 LEU A CA 1
ATOM 677 C C . LEU A 1 88 ? -2.789 -8.442 20.507 1.00 92.12 88 LEU A C 1
ATOM 679 O O . LEU A 1 88 ? -2.495 -8.466 21.698 1.00 92.12 88 LEU A O 1
ATOM 683 N N . ILE A 1 89 ? -3.410 -7.403 19.949 1.00 91.88 89 ILE A N 1
ATOM 684 C CA . ILE A 1 89 ? -3.855 -6.208 20.665 1.00 91.88 89 ILE A CA 1
ATOM 685 C C . ILE A 1 89 ? -5.288 -5.900 20.210 1.00 91.88 89 ILE A C 1
ATOM 687 O O . ILE A 1 89 ? -5.478 -5.180 19.223 1.00 91.88 89 ILE A O 1
ATOM 691 N N . PRO A 1 90 ? -6.305 -6.401 20.930 1.00 90.88 90 PRO A N 1
ATOM 692 C CA . PRO A 1 90 ? -7.700 -6.114 20.616 1.00 90.88 90 PRO A CA 1
ATOM 693 C C . PRO A 1 90 ? -7.988 -4.609 20.632 1.00 90.88 90 PRO A C 1
ATOM 695 O O . PRO A 1 90 ? -7.538 -3.888 21.535 1.00 90.88 90 PRO A O 1
ATOM 698 N N . SER A 1 91 ? -8.747 -4.131 19.642 1.00 84.88 91 SER A N 1
ATOM 699 C CA . SER A 1 91 ? -9.131 -2.716 19.521 1.00 84.88 91 SER A CA 1
ATOM 700 C C . SER A 1 91 ? -10.233 -2.284 20.493 1.00 84.88 91 SER A C 1
ATOM 702 O O . SER A 1 91 ? -10.573 -1.103 20.544 1.00 84.88 91 SER A O 1
ATOM 704 N N . GLU A 1 92 ? -10.771 -3.199 21.298 1.00 87.00 92 GLU A N 1
ATOM 705 C CA . GLU A 1 92 ? -11.690 -2.861 22.383 1.00 87.00 92 GLU A CA 1
ATOM 706 C C . GLU A 1 92 ? -10.994 -1.935 23.391 1.00 87.00 92 GLU A C 1
ATOM 708 O O . GLU A 1 92 ? -9.907 -2.241 23.898 1.00 87.00 92 GLU A O 1
ATOM 713 N N . ASN A 1 93 ? -11.611 -0.784 23.675 1.00 85.44 93 ASN A N 1
ATOM 714 C CA . ASN A 1 93 ? -11.064 0.252 24.556 1.00 85.44 93 ASN A CA 1
ATOM 715 C C . ASN A 1 93 ? -9.634 0.656 24.151 1.00 85.44 93 ASN A C 1
ATOM 717 O O . ASN A 1 93 ? -8.665 0.427 24.884 1.00 85.44 93 ASN A O 1
ATOM 721 N N . ILE A 1 94 ? -9.491 1.202 22.938 1.00 87.62 94 ILE A N 1
ATOM 722 C CA . ILE A 1 94 ? -8.218 1.729 22.440 1.00 87.62 94 ILE A CA 1
ATOM 723 C C . ILE A 1 94 ? -7.691 2.805 23.397 1.00 87.62 94 ILE A C 1
ATOM 725 O O . ILE A 1 94 ? -8.348 3.805 23.675 1.00 87.62 94 ILE A O 1
ATOM 729 N N . THR A 1 95 ? -6.469 2.594 23.878 1.00 94.25 95 THR A N 1
ATOM 730 C CA . THR A 1 95 ? -5.707 3.571 24.657 1.00 94.25 95 THR A CA 1
ATOM 731 C C . THR A 1 95 ? -4.498 4.038 23.843 1.00 94.25 95 THR A C 1
ATOM 733 O O . THR A 1 95 ? -4.030 3.295 22.971 1.00 94.25 95 THR A O 1
ATOM 736 N N . PRO A 1 96 ? -3.927 5.223 24.130 1.00 93.31 96 PRO A N 1
ATOM 737 C CA . PRO A 1 96 ? -2.706 5.684 23.467 1.00 93.31 96 PRO A CA 1
ATOM 738 C C . PRO A 1 96 ? -1.562 4.660 23.528 1.00 93.31 96 PRO A C 1
ATOM 740 O O . PRO A 1 96 ? -0.866 4.457 22.538 1.00 93.31 96 PRO A O 1
ATOM 743 N N . GLY A 1 97 ? -1.423 3.941 24.649 1.00 92.94 97 GLY A N 1
ATOM 744 C CA . GLY A 1 97 ? -0.432 2.871 24.800 1.00 92.94 97 GLY A CA 1
ATOM 745 C C . GLY A 1 97 ? -0.661 1.690 23.849 1.00 92.94 97 GLY A C 1
ATOM 746 O O . GLY A 1 97 ? 0.289 1.208 23.235 1.00 92.94 97 GLY A O 1
ATOM 747 N N . LYS A 1 98 ? -1.917 1.260 23.649 1.00 91.38 98 LYS A N 1
ATOM 748 C CA . LYS A 1 98 ? -2.255 0.212 22.667 1.00 91.38 98 LYS A CA 1
ATOM 749 C C . LYS A 1 98 ? -1.958 0.657 21.234 1.00 91.38 98 LYS A C 1
ATOM 751 O O . LYS A 1 98 ? -1.456 -0.141 20.447 1.00 91.38 98 LYS A O 1
ATOM 756 N N . ILE A 1 99 ? -2.243 1.918 20.898 1.00 91.94 99 ILE A N 1
ATOM 757 C CA . ILE A 1 99 ? -1.910 2.485 19.582 1.00 91.94 99 ILE A CA 1
ATOM 758 C C . ILE A 1 99 ? -0.392 2.480 19.386 1.00 91.94 99 ILE A C 1
ATOM 760 O O . ILE A 1 99 ? 0.086 1.960 18.380 1.00 91.94 99 ILE A O 1
ATOM 764 N N . ALA A 1 100 ? 0.365 2.993 20.361 1.00 94.94 100 ALA A N 1
ATOM 765 C CA . ALA A 1 100 ? 1.823 3.019 20.309 1.00 94.94 100 ALA A CA 1
ATOM 766 C C . ALA A 1 100 ? 2.408 1.609 20.134 1.00 94.94 100 ALA A C 1
ATOM 768 O O . ALA A 1 100 ? 3.272 1.406 19.286 1.00 94.94 100 ALA A O 1
ATOM 769 N N . ALA A 1 101 ? 1.881 0.616 20.854 1.00 92.94 101 ALA A N 1
ATOM 770 C CA . ALA A 1 101 ? 2.291 -0.776 20.707 1.00 92.94 101 ALA A CA 1
ATOM 771 C C . ALA A 1 101 ? 1.990 -1.336 19.304 1.00 92.94 101 ALA A C 1
ATOM 773 O O . ALA A 1 101 ? 2.879 -1.921 18.687 1.00 92.94 101 ALA A O 1
ATOM 774 N N . LYS A 1 102 ? 0.787 -1.110 18.749 1.00 92.56 102 LYS A N 1
ATOM 775 C CA . LYS A 1 102 ? 0.455 -1.515 17.366 1.00 92.56 102 LYS A CA 1
ATOM 776 C C . LYS A 1 102 ? 1.403 -0.879 16.344 1.00 92.56 102 LYS A C 1
ATOM 778 O O . LYS A 1 102 ? 1.855 -1.559 15.425 1.00 92.56 102 LYS A O 1
ATOM 783 N N . VAL A 1 103 ? 1.733 0.403 16.515 1.00 93.38 103 VAL A N 1
ATOM 784 C CA . VAL A 1 103 ? 2.692 1.112 15.652 1.00 93.38 103 VAL A CA 1
ATOM 785 C C . VAL A 1 103 ? 4.091 0.513 15.785 1.00 93.38 103 VAL A C 1
ATOM 787 O O . VAL A 1 103 ? 4.708 0.215 14.770 1.00 93.38 103 VAL A O 1
ATOM 790 N N . LEU A 1 104 ? 4.584 0.265 17.000 1.00 95.62 104 LEU A N 1
ATOM 791 C CA . LEU A 1 104 ? 5.900 -0.351 17.205 1.00 95.62 104 LEU A CA 1
ATOM 792 C C . LEU A 1 104 ? 5.989 -1.742 16.567 1.00 95.62 104 LEU A C 1
ATOM 794 O O . LEU A 1 104 ?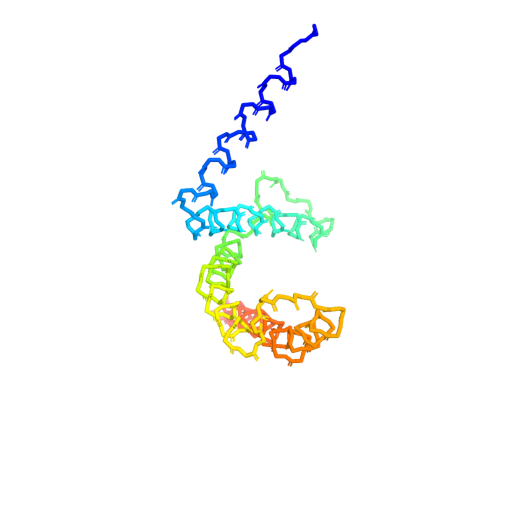 6.963 -2.041 15.879 1.00 95.62 104 LEU A O 1
ATOM 798 N N . ILE A 1 105 ? 4.952 -2.569 16.721 1.00 94.12 105 ILE A N 1
ATOM 799 C CA . ILE A 1 105 ? 4.898 -3.899 16.099 1.00 94.12 105 ILE A CA 1
ATOM 800 C C . ILE A 1 105 ? 4.879 -3.785 14.568 1.00 94.12 105 ILE A C 1
ATOM 802 O O . ILE A 1 105 ? 5.558 -4.557 13.892 1.00 94.12 105 ILE A O 1
ATOM 806 N N . ASN A 1 106 ? 4.175 -2.798 14.005 1.00 91.75 106 ASN A N 1
ATOM 807 C CA . ASN A 1 106 ? 4.254 -2.502 12.572 1.00 91.75 106 ASN A CA 1
ATOM 808 C C . ASN A 1 106 ? 5.675 -2.134 12.139 1.00 91.75 106 ASN A C 1
ATOM 810 O O . ASN A 1 106 ? 6.164 -2.673 11.148 1.00 91.75 106 ASN A O 1
ATOM 814 N N . GLN A 1 107 ? 6.340 -1.242 12.873 1.00 93.75 107 GLN A N 1
ATOM 815 C CA . GLN A 1 107 ? 7.669 -0.751 12.508 1.00 93.75 107 GLN A CA 1
ATOM 816 C C . GLN A 1 107 ? 8.758 -1.822 12.613 1.00 93.75 107 GLN A C 1
ATOM 818 O O . GLN A 1 107 ? 9.733 -1.752 11.874 1.00 93.75 107 GLN A O 1
ATOM 823 N N . ILE A 1 108 ? 8.604 -2.802 13.506 1.00 93.62 108 ILE A N 1
ATOM 824 C CA . ILE A 1 108 ? 9.597 -3.867 13.720 1.00 93.62 108 ILE A CA 1
ATOM 825 C C . ILE A 1 108 ? 9.281 -5.114 12.885 1.00 93.62 108 ILE A C 1
ATOM 827 O O . ILE A 1 108 ? 10.193 -5.790 12.421 1.00 93.62 108 ILE A O 1
ATOM 831 N N . GLY A 1 109 ? 8.001 -5.433 12.687 1.00 89.31 109 GLY A N 1
ATOM 832 C CA . GLY A 1 109 ? 7.572 -6.613 11.940 1.00 89.31 109 GLY A CA 1
ATOM 833 C C . GLY A 1 109 ? 7.281 -6.300 10.479 1.00 89.31 109 GLY A C 1
ATOM 834 O O . GLY A 1 109 ? 8.020 -6.697 9.583 1.00 89.31 109 GLY A O 1
ATOM 835 N N . LEU A 1 110 ? 6.195 -5.565 10.233 1.00 88.38 110 LEU A N 1
ATOM 836 C CA . LEU A 1 110 ? 5.687 -5.361 8.878 1.00 88.38 110 LEU A CA 1
ATOM 837 C C . LEU A 1 110 ? 6.639 -4.534 8.013 1.00 88.38 110 LEU A C 1
ATOM 839 O O . LEU A 1 110 ? 6.895 -4.902 6.869 1.00 88.38 110 LEU A O 1
ATOM 843 N N . ALA A 1 111 ? 7.156 -3.420 8.534 1.00 89.75 111 ALA A N 1
ATOM 844 C CA . ALA A 1 111 ? 7.950 -2.494 7.734 1.00 89.75 111 ALA A CA 1
ATOM 845 C C . ALA A 1 111 ? 9.244 -3.140 7.192 1.00 89.75 111 ALA A C 1
ATOM 847 O O . ALA A 1 111 ? 9.472 -3.047 5.983 1.00 89.75 111 ALA A O 1
ATOM 848 N N . PRO A 1 112 ? 10.057 -3.863 7.990 1.00 92.12 112 PRO A N 1
ATOM 849 C CA . PRO A 1 112 ? 11.233 -4.555 7.472 1.00 92.12 112 PRO A CA 1
ATOM 850 C C . PRO A 1 112 ? 10.875 -5.678 6.498 1.00 92.12 112 PRO A C 1
ATOM 852 O O . PRO A 1 112 ? 11.551 -5.825 5.484 1.00 92.12 112 PRO A O 1
ATOM 855 N N . THR A 1 113 ? 9.801 -6.436 6.746 1.00 90.38 113 THR A N 1
ATOM 856 C CA . THR A 1 113 ? 9.359 -7.499 5.828 1.00 90.38 113 THR A CA 1
ATOM 857 C C . THR A 1 113 ? 8.922 -6.939 4.476 1.00 90.38 113 THR A C 1
ATOM 859 O O . THR A 1 113 ? 9.341 -7.453 3.438 1.00 90.38 113 THR A O 1
ATOM 862 N N . LEU A 1 114 ? 8.117 -5.873 4.465 1.00 89.75 114 LEU A N 1
ATOM 863 C CA . LEU A 1 114 ? 7.663 -5.244 3.224 1.00 89.75 114 LEU A CA 1
ATOM 864 C C . LEU A 1 114 ? 8.822 -4.601 2.464 1.00 89.75 114 LEU A C 1
ATOM 866 O O . LEU A 1 114 ? 8.962 -4.833 1.266 1.00 89.75 114 LEU A O 1
ATOM 870 N N . ASN A 1 115 ? 9.679 -3.842 3.147 1.00 90.56 115 ASN A N 1
ATOM 871 C CA . ASN A 1 115 ? 10.829 -3.206 2.507 1.00 90.56 115 ASN A CA 1
ATOM 872 C C . ASN A 1 115 ? 11.822 -4.251 1.987 1.00 90.56 115 ASN A C 1
ATOM 874 O O . ASN A 1 115 ? 12.249 -4.175 0.838 1.00 90.56 115 ASN A O 1
ATOM 878 N N . GLY A 1 116 ? 12.147 -5.258 2.799 1.00 91.69 116 GLY A N 1
ATOM 879 C CA . GLY A 1 116 ? 13.041 -6.346 2.414 1.00 91.69 116 GLY A CA 1
ATOM 880 C C . GLY A 1 116 ? 12.519 -7.122 1.207 1.00 91.69 116 GLY A C 1
ATOM 881 O O . GLY A 1 116 ? 13.266 -7.354 0.260 1.00 91.69 116 GLY A O 1
ATOM 882 N N . GLY A 1 117 ? 11.227 -7.457 1.186 1.00 90.38 117 GLY A N 1
ATOM 883 C CA . GLY A 1 117 ? 10.619 -8.126 0.038 1.00 90.38 117 GLY A CA 1
ATOM 884 C C . GLY A 1 117 ? 10.594 -7.247 -1.218 1.00 90.38 117 GLY A C 1
ATOM 885 O O . GLY A 1 117 ? 10.946 -7.726 -2.295 1.00 90.38 117 GLY A O 1
ATOM 886 N N . PHE A 1 118 ? 10.279 -5.954 -1.087 1.00 89.38 118 PHE A N 1
ATOM 887 C CA . PHE A 1 118 ? 10.299 -5.011 -2.208 1.00 89.38 118 PHE A CA 1
ATOM 888 C C . PHE A 1 118 ? 11.696 -4.893 -2.832 1.00 89.38 118 PHE A C 1
ATOM 890 O O . PHE A 1 118 ? 11.851 -5.008 -4.052 1.00 89.38 118 PHE A O 1
ATOM 897 N N . PHE A 1 119 ? 12.728 -4.705 -2.004 1.00 90.81 119 PHE A N 1
ATOM 898 C CA . PHE A 1 119 ? 14.109 -4.640 -2.479 1.00 90.81 119 PHE A CA 1
ATOM 899 C C . PHE A 1 119 ? 14.595 -5.984 -3.021 1.00 90.81 119 PHE A C 1
ATOM 901 O O . PHE A 1 119 ? 15.313 -5.999 -4.019 1.00 90.81 119 PHE A O 1
ATOM 908 N N . GLY A 1 120 ? 14.166 -7.104 -2.436 1.00 90.44 120 GLY A N 1
ATOM 909 C CA . GLY A 1 120 ? 14.463 -8.443 -2.941 1.00 90.44 120 GLY A CA 1
ATOM 910 C C . GLY A 1 120 ? 13.928 -8.657 -4.358 1.00 90.44 120 GLY A C 1
ATOM 911 O O . GLY A 1 120 ? 14.692 -9.007 -5.256 1.00 90.44 120 GLY A O 1
ATOM 912 N N . VAL A 1 121 ? 12.644 -8.362 -4.590 1.00 88.62 121 VAL A N 1
ATOM 913 C CA . VAL A 1 121 ? 12.015 -8.442 -5.922 1.00 88.62 121 VAL A CA 1
ATOM 914 C C . VAL A 1 121 ? 12.697 -7.500 -6.913 1.00 88.62 121 VAL A C 1
ATOM 916 O O . VAL A 1 121 ? 12.982 -7.884 -8.048 1.00 88.62 121 VAL A O 1
ATOM 919 N N . SER A 1 122 ? 13.001 -6.275 -6.483 1.00 87.44 122 SER A N 1
ATOM 920 C CA . SER A 1 122 ? 13.674 -5.287 -7.329 1.00 87.44 122 SER A CA 1
ATOM 921 C C . SER A 1 122 ? 15.078 -5.752 -7.729 1.00 87.44 122 SER A C 1
ATOM 923 O O . SER A 1 122 ? 15.441 -5.678 -8.900 1.00 87.44 122 SER A O 1
ATOM 925 N N . THR A 1 123 ? 15.850 -6.294 -6.786 1.00 89.00 123 THR A N 1
ATOM 926 C CA . THR A 1 123 ? 17.221 -6.770 -7.026 1.00 89.00 123 THR A CA 1
ATOM 927 C C . THR A 1 123 ? 17.242 -8.001 -7.925 1.00 89.00 123 THR A C 1
ATOM 929 O O . THR A 1 123 ? 18.023 -8.040 -8.872 1.00 89.00 123 THR A O 1
ATOM 932 N N . ALA A 1 124 ? 16.353 -8.972 -7.685 1.00 87.31 124 ALA A N 1
ATOM 933 C CA . ALA A 1 124 ? 16.222 -10.155 -8.537 1.00 87.31 124 ALA A CA 1
ATOM 934 C C . ALA A 1 124 ? 15.927 -9.762 -9.991 1.00 87.31 124 ALA A C 1
ATOM 936 O O . ALA A 1 124 ? 16.593 -10.212 -10.918 1.00 87.31 124 ALA A O 1
ATOM 937 N N . ARG A 1 125 ? 15.004 -8.816 -10.186 1.00 84.38 125 ARG A N 1
ATOM 938 C CA . ARG A 1 125 ? 14.696 -8.274 -11.510 1.00 84.38 125 ARG A CA 1
ATOM 939 C C . ARG A 1 125 ? 15.908 -7.595 -12.160 1.00 84.38 125 ARG A C 1
ATOM 941 O O . ARG A 1 125 ? 16.147 -7.791 -13.347 1.00 84.38 125 ARG A O 1
ATOM 948 N N . HIS A 1 126 ? 16.656 -6.778 -11.416 1.00 82.19 126 HIS A N 1
ATOM 949 C CA . HIS A 1 126 ? 17.864 -6.135 -11.942 1.00 82.19 126 HIS A CA 1
ATOM 950 C C . HIS A 1 126 ? 18.922 -7.161 -12.367 1.00 82.19 126 HIS A C 1
ATOM 952 O O . HIS A 1 126 ? 19.547 -6.993 -13.413 1.00 82.19 126 HIS A O 1
ATOM 958 N N . HIS A 1 127 ? 19.080 -8.240 -11.600 1.00 82.81 127 HIS A N 1
ATOM 959 C CA . HIS A 1 127 ? 19.962 -9.348 -11.950 1.00 82.81 127 HIS A CA 1
ATOM 960 C C . HIS A 1 127 ? 19.517 -10.057 -13.245 1.00 82.81 127 HIS A C 1
ATOM 962 O O . HIS A 1 127 ? 20.331 -10.278 -14.144 1.00 82.81 127 HIS A O 1
ATOM 968 N N . ASP A 1 128 ? 18.223 -10.349 -13.393 1.00 81.44 128 ASP A N 1
ATOM 969 C CA . ASP A 1 128 ? 17.678 -10.990 -14.599 1.00 81.44 128 ASP A CA 1
ATOM 970 C C . ASP A 1 128 ? 17.867 -10.129 -15.860 1.00 81.44 128 ASP A C 1
ATOM 972 O O . ASP A 1 128 ? 18.168 -10.647 -16.935 1.00 81.44 128 ASP A O 1
ATOM 976 N N . LEU A 1 129 ? 17.757 -8.803 -15.738 1.00 77.00 129 LEU A N 1
ATOM 977 C CA . LEU A 1 129 ? 18.029 -7.885 -16.848 1.00 77.00 129 LEU A CA 1
ATOM 978 C C . LEU A 1 129 ? 19.515 -7.875 -17.237 1.00 77.00 129 LEU A C 1
ATOM 980 O O . LEU A 1 129 ? 19.828 -7.967 -18.423 1.00 77.00 129 LEU A O 1
ATOM 984 N N . GLY A 1 130 ? 20.426 -7.841 -16.258 1.00 73.81 130 GLY A N 1
ATOM 985 C CA . GLY A 1 130 ? 21.869 -7.872 -16.521 1.00 73.81 130 GLY A CA 1
ATOM 986 C C . GLY A 1 130 ? 22.334 -9.177 -17.180 1.00 73.81 130 GLY A C 1
ATOM 987 O O . GLY A 1 130 ? 23.180 -9.162 -18.075 1.00 73.81 130 GLY A O 1
ATOM 988 N N . THR A 1 131 ? 21.744 -10.314 -16.799 1.00 76.81 131 THR A N 1
ATOM 989 C CA . THR A 1 131 ? 22.037 -11.607 -17.446 1.00 76.81 131 THR A CA 1
ATOM 990 C C . THR A 1 131 ? 21.487 -11.696 -18.873 1.00 76.81 131 THR A C 1
ATOM 992 O O . THR A 1 131 ? 22.135 -12.291 -19.735 1.00 76.81 131 THR A O 1
ATOM 995 N N . ALA A 1 132 ? 20.333 -11.083 -19.158 1.00 71.06 132 ALA A N 1
ATOM 996 C CA . ALA A 1 132 ? 19.765 -11.032 -20.505 1.00 71.06 132 ALA A CA 1
ATOM 997 C C . ALA A 1 132 ? 20.598 -10.160 -21.463 1.00 71.06 132 ALA A C 1
ATOM 999 O O . ALA A 1 132 ? 20.821 -10.561 -22.605 1.00 71.06 132 ALA A O 1
ATOM 1000 N N . GLU A 1 133 ? 21.108 -9.013 -21.002 1.00 70.25 133 GLU A N 1
ATOM 1001 C CA . GLU A 1 133 ? 21.994 -8.146 -21.796 1.00 70.25 133 GLU A CA 1
ATOM 1002 C C . GLU A 1 133 ? 23.345 -8.810 -22.101 1.00 70.25 133 GLU A C 1
ATOM 1004 O O . GLU A 1 133 ? 23.860 -8.683 -23.212 1.00 70.25 133 GLU A O 1
ATOM 1009 N N . GLY A 1 134 ? 23.898 -9.575 -21.153 1.00 63.94 134 GLY A N 1
ATOM 1010 C CA . GLY A 1 134 ? 25.143 -10.325 -21.351 1.00 63.94 134 GLY A CA 1
ATOM 1011 C C . GLY A 1 134 ? 25.029 -11.504 -22.325 1.00 63.94 134 GLY A C 1
ATOM 1012 O O . GLY A 1 134 ? 26.036 -11.935 -22.871 1.00 63.94 134 GLY A O 1
ATOM 1013 N N . ARG A 1 135 ? 23.816 -12.016 -22.569 1.00 61.62 135 ARG A N 1
ATOM 1014 C CA . ARG A 1 135 ? 23.552 -13.156 -23.468 1.00 61.62 135 ARG A CA 1
ATOM 1015 C C . ARG A 1 135 ? 23.285 -12.739 -24.921 1.00 61.62 135 ARG A C 1
ATOM 1017 O O . ARG A 1 135 ? 23.187 -13.601 -25.788 1.00 61.62 135 ARG A O 1
ATOM 1024 N N . GLY A 1 136 ? 23.120 -11.436 -25.165 1.00 56.00 136 GLY A N 1
ATOM 1025 C CA . GLY A 1 136 ? 22.921 -10.837 -26.489 1.00 56.00 136 GLY A CA 1
ATOM 1026 C C . GLY A 1 136 ? 24.185 -10.235 -27.117 1.00 56.00 136 GLY A C 1
ATOM 1027 O O . GLY A 1 136 ? 24.076 -9.596 -28.162 1.00 56.00 136 GLY A O 1
ATOM 1028 N N . ARG A 1 137 ? 25.351 -10.402 -26.481 1.00 46.59 137 ARG A N 1
ATOM 1029 C CA . ARG A 1 137 ? 26.684 -10.081 -27.016 1.00 46.59 137 ARG A CA 1
ATOM 1030 C C . ARG A 1 137 ? 27.430 -11.367 -27.340 1.00 46.59 137 ARG A C 1
ATOM 1032 O O . ARG A 1 137 ? 28.228 -11.325 -28.298 1.00 46.59 137 ARG A O 1
#

Organism: Guillardia theta (strain CCMP2712) (NCBI:txid905079)

InterPro domains:
  IPR007248 Mpv17/PMP22 [PTHR11266] (11-122)

pLDDT: mean 84.25, std 11.45, range [46.59, 95.62]

Radius of gyration: 20.01 Å; chains: 1; bounding box: 48×40×52 Å

Sequence (137 aa):
MGSAPRLFSSAWSAYSSALRSHPLTTNIVTSGCITVASDTIAQTVSKGDECRPFPHYIDPKRTLTMLGWGTAVSGFGMFHWFKFLERLIPSENITPGKIAAKVLINQIGLAPTLNGGFFGVSTARHHDLGTAEGRGR